Protein AF-A0A9X8VAK9-F1 (afdb_monomer_lite)

Structure (mmCIF, N/CA/C/O backbone):
data_AF-A0A9X8VAK9-F1
#
_entry.id   AF-A0A9X8VAK9-F1
#
loop_
_atom_site.group_PDB
_atom_site.id
_atom_site.type_symbol
_atom_site.label_atom_id
_atom_site.label_alt_id
_atom_site.label_comp_id
_atom_site.label_asym_id
_atom_site.label_entity_id
_atom_site.label_seq_id
_atom_site.pdbx_PDB_ins_code
_atom_site.Cartn_x
_atom_site.Cartn_y
_atom_site.Cartn_z
_atom_site.occupancy
_atom_site.B_iso_or_equiv
_atom_site.auth_seq_id
_atom_site.auth_comp_id
_atom_site.auth_asym_id
_atom_site.auth_atom_id
_atom_site.pdbx_PDB_model_num
ATOM 1 N N . LYS A 1 1 ? -11.384 8.576 2.944 1.00 83.38 1 LYS A N 1
ATOM 2 C CA . LYS A 1 1 ? -11.512 7.316 2.165 1.00 83.38 1 LYS A CA 1
ATOM 3 C C . LYS A 1 1 ? -10.557 7.411 0.987 1.00 83.38 1 LYS A C 1
ATOM 5 O O . LYS A 1 1 ? -10.489 8.493 0.420 1.00 83.38 1 LYS A O 1
ATOM 10 N N . ILE A 1 2 ? -9.845 6.336 0.650 1.00 95.69 2 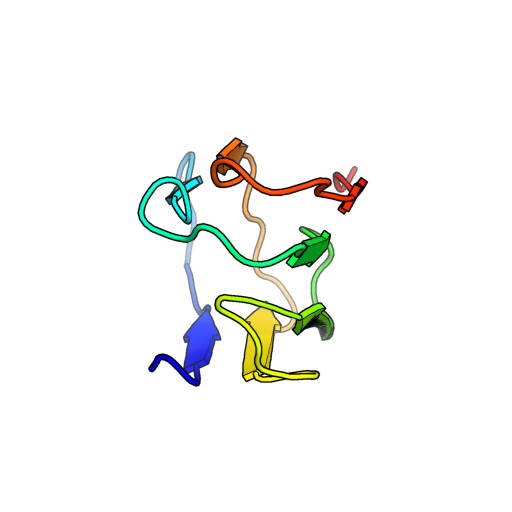ILE A N 1
ATOM 11 C CA . ILE A 1 2 ? -8.867 6.307 -0.448 1.00 95.69 2 ILE A CA 1
ATOM 12 C C . ILE A 1 2 ? -9.099 5.064 -1.308 1.00 95.69 2 ILE A C 1
ATOM 14 O O . ILE A 1 2 ? -9.416 4.004 -0.764 1.00 95.69 2 ILE A O 1
ATOM 18 N N . ILE A 1 3 ? -8.985 5.211 -2.628 1.00 98.50 3 ILE A N 1
ATOM 19 C CA . ILE A 1 3 ? -9.049 4.117 -3.602 1.00 98.50 3 ILE A CA 1
ATOM 20 C C . ILE A 1 3 ? -8.076 4.466 -4.728 1.00 98.50 3 ILE A C 1
ATOM 22 O O . ILE A 1 3 ? -8.255 5.509 -5.355 1.00 98.50 3 ILE A O 1
ATOM 26 N N . PHE A 1 4 ? -7.051 3.646 -4.959 1.00 98.69 4 PHE A N 1
ATOM 27 C CA . PHE A 1 4 ? -6.074 3.885 -6.025 1.00 98.69 4 PHE A CA 1
ATOM 28 C C . PHE A 1 4 ? -5.275 2.627 -6.383 1.00 98.69 4 PHE A C 1
ATOM 30 O O . PHE A 1 4 ? -5.206 1.667 -5.615 1.00 98.69 4 PHE A O 1
ATOM 37 N N . THR A 1 5 ? -4.618 2.685 -7.539 1.00 98.75 5 THR A N 1
ATOM 38 C CA . THR A 1 5 ? -3.533 1.779 -7.921 1.00 98.75 5 THR A CA 1
ATOM 39 C C . THR A 1 5 ? -2.261 2.604 -8.060 1.00 98.75 5 THR A C 1
ATOM 41 O O . THR A 1 5 ? -2.258 3.586 -8.801 1.00 98.75 5 THR A O 1
ATOM 44 N N . ALA A 1 6 ? -1.208 2.244 -7.331 1.00 98.56 6 ALA A N 1
ATOM 45 C CA . ALA A 1 6 ? 0.074 2.929 -7.407 1.00 98.56 6 ALA A CA 1
ATOM 46 C C . ALA A 1 6 ? 0.793 2.570 -8.709 1.00 98.56 6 ALA A C 1
ATOM 48 O O . ALA A 1 6 ? 0.947 1.391 -9.036 1.00 98.56 6 ALA A O 1
ATOM 49 N N . TRP A 1 7 ? 1.242 3.599 -9.421 1.00 98.69 7 TRP A N 1
ATOM 50 C CA . TRP A 1 7 ? 2.231 3.502 -10.482 1.00 98.69 7 TRP A CA 1
ATOM 51 C C . TRP A 1 7 ? 3.427 4.353 -10.077 1.00 98.69 7 TRP A C 1
ATOM 53 O O . TRP A 1 7 ? 3.251 5.545 -9.833 1.00 98.69 7 TRP A O 1
ATOM 63 N N . ASP A 1 8 ? 4.604 3.744 -10.024 1.00 98.19 8 ASP A N 1
ATOM 64 C CA . ASP A 1 8 ? 5.866 4.428 -9.762 1.00 98.19 8 ASP A CA 1
ATOM 65 C C . ASP A 1 8 ? 6.942 3.891 -10.718 1.00 98.19 8 ASP A C 1
ATOM 67 O O . ASP A 1 8 ? 6.885 2.733 -11.135 1.00 98.19 8 ASP A O 1
ATOM 71 N N . ALA A 1 9 ? 7.877 4.746 -11.125 1.00 98.06 9 ALA A N 1
ATOM 72 C CA . ALA A 1 9 ? 8.941 4.413 -12.071 1.00 98.06 9 ALA A CA 1
ATOM 73 C C . ALA A 1 9 ? 10.299 4.160 -11.393 1.00 98.06 9 ALA A C 1
ATOM 75 O O . ALA A 1 9 ? 11.261 3.814 -12.085 1.00 98.06 9 ALA A O 1
ATOM 76 N N . GLY A 1 10 ? 10.387 4.328 -10.073 1.00 95.12 10 GLY A N 1
ATOM 77 C CA . GLY A 1 10 ? 11.562 4.018 -9.276 1.00 95.12 10 GLY A CA 1
ATOM 78 C C . GLY A 1 10 ? 11.842 5.075 -8.216 1.00 95.12 10 GLY A C 1
ATOM 79 O O . GLY A 1 10 ? 11.565 6.258 -8.390 1.00 95.12 10 GLY A O 1
ATOM 80 N N . GLY A 1 11 ? 12.500 4.644 -7.149 1.00 98.44 11 GLY A N 1
ATOM 81 C CA . GLY A 1 11 ? 12.682 5.446 -5.954 1.00 98.44 11 GLY A CA 1
ATOM 82 C C . GLY A 1 11 ? 12.943 4.542 -4.760 1.00 98.44 11 GLY A C 1
ATOM 83 O O . GLY A 1 11 ? 13.364 3.398 -4.919 1.00 98.44 11 GLY A O 1
ATOM 84 N N . ASN A 1 12 ? 12.743 5.096 -3.568 1.00 98.31 12 ASN A N 1
ATOM 85 C CA . ASN A 1 12 ? 12.562 4.325 -2.343 1.00 98.31 12 ASN A CA 1
ATOM 86 C C . ASN A 1 12 ? 11.298 4.870 -1.681 1.00 98.31 12 ASN A C 1
ATOM 88 O O . ASN A 1 12 ? 11.333 5.879 -0.969 1.00 98.31 12 AS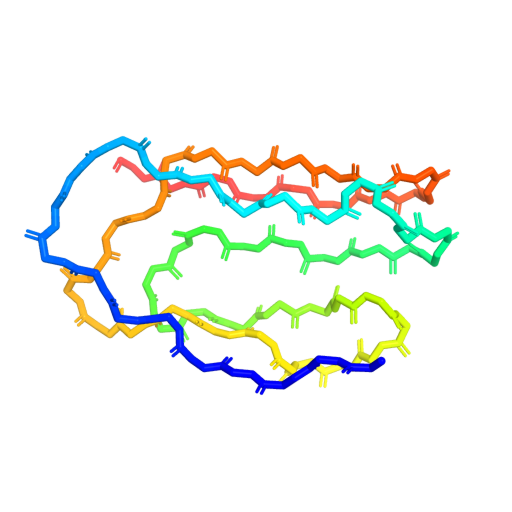N A O 1
ATOM 92 N N . ASP A 1 13 ? 10.185 4.236 -2.000 1.00 98.62 13 ASP A N 1
ATOM 93 C CA . ASP A 1 13 ? 8.846 4.768 -1.854 1.00 98.62 13 ASP A CA 1
ATOM 94 C C . ASP A 1 13 ? 8.154 4.181 -0.626 1.00 98.62 13 ASP A C 1
ATOM 96 O O . ASP A 1 13 ? 8.495 3.113 -0.106 1.00 98.62 13 ASP A O 1
ATOM 100 N N . THR A 1 14 ? 7.192 4.931 -0.089 1.00 98.81 14 THR A N 1
ATOM 101 C CA . THR A 1 14 ? 6.519 4.576 1.164 1.00 98.81 14 THR A CA 1
ATOM 102 C C . THR A 1 14 ? 5.012 4.666 1.019 1.00 98.81 14 THR A C 1
ATOM 104 O O . THR A 1 14 ? 4.458 5.723 0.718 1.00 98.81 14 THR A O 1
ATOM 107 N N . PHE A 1 15 ? 4.329 3.570 1.332 1.00 98.69 15 PHE A N 1
ATOM 108 C CA . PHE A 1 15 ? 2.914 3.600 1.679 1.00 98.69 15 PHE A CA 1
ATOM 109 C C . PHE A 1 15 ? 2.753 4.019 3.138 1.00 98.69 15 PHE A C 1
ATOM 111 O O . PHE A 1 15 ? 2.884 3.201 4.048 1.00 98.69 15 PHE A O 1
ATOM 118 N N . ASP A 1 16 ? 2.463 5.299 3.362 1.00 98.69 16 ASP A N 1
ATOM 119 C CA . ASP A 1 16 ? 2.164 5.828 4.692 1.00 98.69 16 ASP A CA 1
ATOM 120 C C . ASP A 1 16 ? 0.652 5.848 4.949 1.00 98.69 16 ASP A C 1
ATOM 122 O O . ASP A 1 16 ? -0.096 6.676 4.421 1.00 98.69 16 ASP A O 1
ATOM 126 N N . PHE A 1 17 ? 0.204 4.911 5.783 1.00 98.62 17 PHE A N 1
ATOM 127 C CA . PHE A 1 17 ? -1.176 4.782 6.238 1.00 98.62 17 PHE A CA 1
ATOM 128 C C . PHE A 1 17 ? -1.304 4.999 7.754 1.00 98.62 17 PHE A C 1
ATOM 130 O O . PHE A 1 17 ? -2.286 4.562 8.362 1.00 98.62 17 PHE A O 1
ATOM 137 N N . SER A 1 18 ? -0.351 5.718 8.359 1.00 98.69 18 SER A N 1
ATOM 138 C CA . SER A 1 18 ? -0.284 5.995 9.803 1.00 98.69 18 SER A CA 1
ATOM 139 C C . SER A 1 18 ? -1.502 6.730 10.365 1.00 98.69 18 SER A C 1
ATOM 141 O O . SER A 1 18 ? -1.847 6.575 11.536 1.00 98.69 18 SER A O 1
ATOM 143 N N . GLY A 1 19 ? -2.205 7.490 9.522 1.00 98.31 19 GLY A N 1
ATOM 144 C CA . GLY A 1 19 ? -3.395 8.248 9.910 1.00 98.31 19 GLY A CA 1
ATOM 145 C C . GLY A 1 19 ? -4.658 7.412 10.161 1.00 98.31 19 GLY A C 1
ATOM 146 O O . GLY A 1 19 ? -5.677 7.979 10.560 1.00 98.31 19 GLY A O 1
ATOM 147 N N . PHE A 1 20 ? -4.642 6.097 9.914 1.00 98.44 20 PHE A N 1
ATOM 148 C CA . PHE A 1 20 ? -5.811 5.235 10.111 1.00 98.44 20 PHE A CA 1
ATOM 149 C C . PHE A 1 20 ? -5.819 4.532 11.476 1.00 98.44 20 PHE A C 1
ATOM 151 O O . PHE A 1 20 ? -4.785 4.203 12.055 1.00 98.44 20 PHE A O 1
ATOM 158 N N . GLY A 1 21 ? -7.029 4.300 11.998 1.00 98.38 21 GLY A N 1
ATOM 159 C CA . GLY A 1 21 ? -7.255 3.563 13.250 1.00 98.38 21 GLY A CA 1
ATOM 160 C C . GLY A 1 21 ? -7.922 2.200 13.064 1.00 98.38 21 GLY A C 1
ATOM 161 O O . GLY A 1 21 ? -8.089 1.453 14.021 1.00 98.38 21 GLY A O 1
ATOM 162 N N . GLN A 1 22 ? -8.348 1.874 11.844 1.00 98.69 22 GLN A N 1
ATOM 163 C CA . GLN A 1 22 ? -8.883 0.561 11.496 1.00 98.69 22 GLN A CA 1
ATOM 164 C C . GLN A 1 22 ? -7.742 -0.441 11.312 1.00 98.69 22 GLN A C 1
ATOM 166 O O . GLN A 1 22 ? -6.655 -0.046 10.918 1.00 98.69 22 GLN A O 1
ATOM 171 N N . ASN A 1 23 ? -8.018 -1.732 11.517 1.00 98.75 23 ASN A N 1
ATOM 172 C CA . ASN A 1 23 ? -7.081 -2.797 11.157 1.00 98.75 23 ASN A CA 1
ATOM 173 C C . ASN A 1 23 ? -6.896 -2.843 9.636 1.00 98.75 23 ASN A C 1
ATOM 175 O O . ASN A 1 23 ? -7.882 -2.804 8.890 1.00 98.75 23 ASN A O 1
ATOM 179 N N . GLN A 1 24 ? -5.652 -2.986 9.198 1.00 98.81 24 GLN A N 1
ATOM 180 C CA . GLN A 1 24 ? -5.270 -2.950 7.790 1.00 98.81 24 GLN A CA 1
ATOM 181 C C . GLN A 1 24 ? -4.565 -4.238 7.370 1.00 98.81 24 GLN A C 1
ATOM 183 O O . GLN A 1 24 ? -3.960 -4.945 8.177 1.00 98.81 24 GLN A O 1
ATOM 188 N N . ARG A 1 25 ? -4.624 -4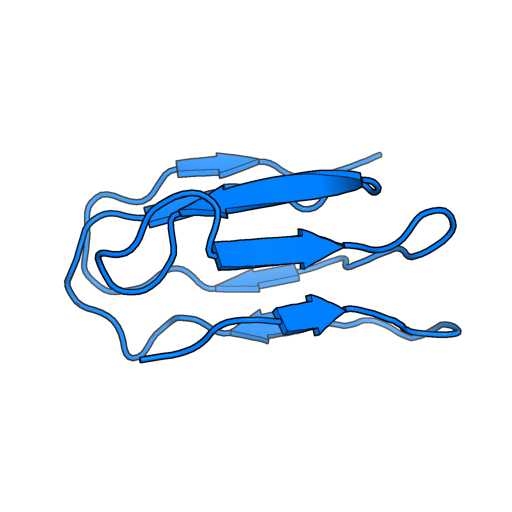.543 6.074 1.00 98.88 25 ARG A N 1
ATOM 189 C CA . ARG A 1 25 ? -3.776 -5.558 5.440 1.00 98.88 25 ARG A CA 1
ATOM 190 C C . ARG A 1 25 ? -3.051 -4.887 4.287 1.00 98.88 25 ARG A C 1
ATOM 192 O O . ARG A 1 25 ? -3.674 -4.609 3.268 1.00 98.88 25 ARG A O 1
ATOM 199 N N . ILE A 1 26 ? -1.765 -4.613 4.467 1.00 98.88 26 ILE A N 1
ATOM 200 C CA . ILE A 1 26 ? -0.927 -3.888 3.511 1.00 98.88 26 ILE A CA 1
ATOM 201 C C . ILE A 1 26 ? 0.032 -4.889 2.874 1.00 98.88 26 ILE A C 1
ATOM 203 O O . ILE A 1 26 ? 0.793 -5.554 3.575 1.00 98.88 26 ILE A O 1
ATOM 207 N N . ASN A 1 27 ? -0.024 -5.014 1.551 1.00 98.88 27 ASN A N 1
ATOM 208 C CA . ASN A 1 27 ? 0.815 -5.919 0.776 1.00 98.88 27 ASN A CA 1
ATOM 209 C C . ASN A 1 27 ? 1.600 -5.134 -0.277 1.00 98.88 27 ASN A C 1
ATOM 211 O O . ASN A 1 27 ? 0.997 -4.514 -1.152 1.00 98.88 27 ASN A O 1
ATOM 215 N N . LEU A 1 28 ? 2.930 -5.186 -0.183 1.00 98.81 28 LEU A N 1
ATOM 216 C CA . LEU A 1 28 ? 3.851 -4.457 -1.055 1.00 98.81 28 LEU A CA 1
ATOM 217 C C . LEU A 1 28 ? 4.217 -5.207 -2.348 1.00 98.81 28 LEU A C 1
ATOM 219 O O . LEU A 1 28 ? 5.021 -4.721 -3.138 1.00 98.81 28 LEU A O 1
ATOM 223 N N . ASN A 1 29 ? 3.644 -6.385 -2.598 1.00 98.81 29 ASN A N 1
ATOM 224 C CA . ASN A 1 29 ? 3.871 -7.106 -3.851 1.00 98.81 29 ASN A CA 1
ATOM 225 C C . ASN A 1 29 ? 3.092 -6.466 -5.011 1.00 98.81 29 ASN A C 1
ATOM 227 O O . ASN A 1 29 ? 1.917 -6.116 -4.874 1.00 98.81 29 ASN A O 1
ATOM 231 N N . GLU A 1 30 ? 3.718 -6.382 -6.185 1.00 98.62 30 GLU A N 1
ATOM 232 C CA . GLU A 1 30 ? 3.043 -5.959 -7.414 1.00 98.62 30 GLU A CA 1
ATOM 233 C C . GLU A 1 30 ? 1.771 -6.783 -7.694 1.00 98.62 30 GLU A C 1
ATOM 235 O O . GLU A 1 30 ? 1.687 -7.977 -7.392 1.00 98.62 30 GLU A O 1
ATOM 240 N N . LYS A 1 31 ? 0.759 -6.148 -8.299 1.00 98.44 31 LYS A N 1
ATOM 241 C CA . LYS A 1 31 ? -0.581 -6.706 -8.587 1.00 98.44 31 LYS A CA 1
ATOM 242 C C . LYS A 1 31 ? -1.387 -7.134 -7.353 1.00 98.44 31 LYS A C 1
ATOM 244 O O . LYS A 1 31 ? -2.530 -7.567 -7.512 1.00 98.44 31 LYS A O 1
ATOM 249 N N . ALA A 1 32 ? -0.843 -7.028 -6.141 1.00 98.31 32 ALA A N 1
ATOM 250 C CA . ALA A 1 32 ? -1.576 -7.352 -4.929 1.00 98.31 32 ALA A CA 1
ATOM 251 C C . ALA A 1 32 ? -2.575 -6.247 -4.564 1.00 98.31 32 ALA A C 1
ATOM 253 O O . ALA A 1 32 ? -2.396 -5.071 -4.886 1.00 98.31 32 ALA A O 1
ATOM 254 N N . PHE A 1 33 ? -3.623 -6.649 -3.850 1.00 98.81 33 PHE A N 1
ATOM 255 C CA . PHE A 1 33 ? -4.585 -5.748 -3.229 1.00 98.81 33 PHE A CA 1
ATOM 256 C C . PHE A 1 33 ? -4.347 -5.663 -1.722 1.00 98.81 33 PHE A C 1
ATOM 258 O O . PHE A 1 33 ? -3.942 -6.638 -1.086 1.00 98.81 33 PHE A O 1
ATOM 265 N N . SER A 1 34 ? -4.657 -4.494 -1.171 1.00 98.88 34 SER A N 1
ATOM 266 C CA . SER A 1 34 ? -4.574 -4.152 0.243 1.00 98.88 34 SER A CA 1
ATOM 267 C C . SER A 1 34 ? -5.919 -3.632 0.762 1.00 98.88 34 SER A C 1
ATOM 269 O O . SER A 1 34 ? -6.675 -2.970 0.040 1.00 98.88 34 SER A O 1
ATOM 271 N N . ASP A 1 35 ? -6.183 -3.915 2.035 1.00 98.81 35 ASP A N 1
ATOM 272 C CA . ASP A 1 35 ? -7.331 -3.430 2.801 1.00 98.81 35 ASP A CA 1
ATOM 273 C C . ASP A 1 35 ? -6.857 -2.258 3.670 1.00 98.81 35 ASP A C 1
ATOM 275 O O . ASP A 1 35 ? -6.113 -2.466 4.633 1.00 98.81 35 ASP A O 1
ATOM 279 N N . VAL A 1 36 ? -7.238 -1.025 3.322 1.00 98.75 36 VAL A N 1
ATOM 280 C CA . VAL A 1 36 ? -6.670 0.196 3.928 1.00 98.75 36 VAL A CA 1
ATOM 281 C C . VAL A 1 36 ? -7.774 1.149 4.377 1.00 98.75 36 VAL A C 1
ATOM 283 O O . VAL A 1 36 ? -8.739 1.392 3.646 1.00 98.75 36 VAL A O 1
ATOM 286 N N . GLY A 1 37 ? -7.638 1.719 5.579 1.00 98.19 37 GLY A N 1
ATOM 287 C CA . GLY A 1 37 ? -8.575 2.716 6.110 1.00 98.19 37 GLY A CA 1
ATOM 288 C C . GLY A 1 37 ? -10.018 2.222 6.279 1.00 98.19 37 GLY A C 1
ATOM 289 O O . GLY A 1 37 ? -10.968 2.975 6.045 1.00 98.19 37 GLY A O 1
ATOM 290 N N . GLY A 1 38 ? -10.194 0.948 6.648 1.00 98.25 38 GLY A N 1
ATOM 291 C CA . GLY A 1 38 ? -11.504 0.321 6.877 1.00 98.25 38 GLY A CA 1
ATOM 292 C C . GLY A 1 38 ? -12.250 -0.114 5.612 1.00 98.25 38 GLY A C 1
ATOM 293 O O . GLY A 1 38 ? -13.418 -0.495 5.690 1.00 98.25 38 GLY A O 1
ATOM 294 N N . LEU A 1 39 ? -11.602 -0.042 4.452 1.00 98.62 39 LEU A N 1
ATOM 295 C CA . LEU A 1 39 ? -12.114 -0.551 3.182 1.00 98.62 39 LEU A CA 1
ATOM 296 C C . LEU A 1 39 ? -11.469 -1.906 2.850 1.00 98.62 39 LEU A C 1
ATOM 298 O O . LEU A 1 39 ? -10.553 -2.349 3.539 1.00 98.62 39 LEU A O 1
ATOM 302 N N . LYS A 1 40 ? -11.981 -2.573 1.808 1.00 98.56 40 LYS A N 1
ATOM 303 C CA . LYS A 1 40 ? -11.457 -3.853 1.317 1.00 98.56 40 LYS A CA 1
ATOM 304 C C . LYS A 1 40 ? -11.014 -3.739 -0.134 1.00 98.56 40 LYS A C 1
ATOM 306 O O . LYS A 1 40 ? -11.774 -3.209 -0.944 1.00 98.56 40 LYS A O 1
ATOM 311 N N . GLY A 1 41 ? -9.829 -4.257 -0.449 1.00 98.44 41 GLY A N 1
ATOM 312 C CA . GLY A 1 41 ? -9.265 -4.297 -1.800 1.00 98.44 41 GLY A CA 1
ATOM 313 C C . GLY A 1 41 ? -9.211 -2.936 -2.495 1.00 98.44 41 GLY A C 1
ATOM 314 O O . GLY A 1 41 ? -9.452 -2.848 -3.695 1.00 98.44 41 GLY A O 1
ATOM 315 N N . ASN A 1 42 ? -8.972 -1.862 -1.742 1.00 98.75 42 ASN A N 1
ATOM 316 C CA . ASN A 1 42 ? -9.081 -0.487 -2.232 1.00 98.75 42 ASN A CA 1
ATOM 317 C C . ASN A 1 42 ? -7.740 0.134 -2.639 1.00 98.75 42 ASN A C 1
ATOM 319 O O . ASN A 1 42 ? -7.735 1.163 -3.311 1.00 98.75 42 ASN A O 1
ATOM 323 N N . VAL A 1 43 ? -6.623 -0.468 -2.242 1.00 98.81 43 VAL A N 1
ATOM 324 C CA . VAL A 1 43 ? -5.280 -0.042 -2.647 1.00 98.81 43 VAL A CA 1
ATOM 325 C C . VAL A 1 43 ? -4.600 -1.201 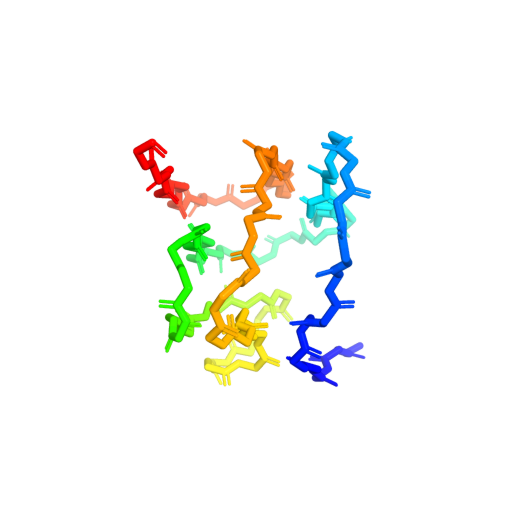-3.358 1.00 98.81 43 VAL A C 1
ATOM 327 O O . VAL A 1 43 ? -4.636 -2.324 -2.861 1.00 98.81 43 VAL A O 1
ATOM 330 N N . SER A 1 44 ? -3.981 -0.948 -4.506 1.00 98.81 44 SER A N 1
ATOM 331 C CA . SER A 1 44 ? -3.163 -1.942 -5.207 1.00 98.81 44 SER A CA 1
ATOM 332 C C . SER A 1 44 ? -1.885 -1.340 -5.781 1.00 98.81 44 SER A C 1
ATOM 334 O O . SER A 1 44 ? -1.7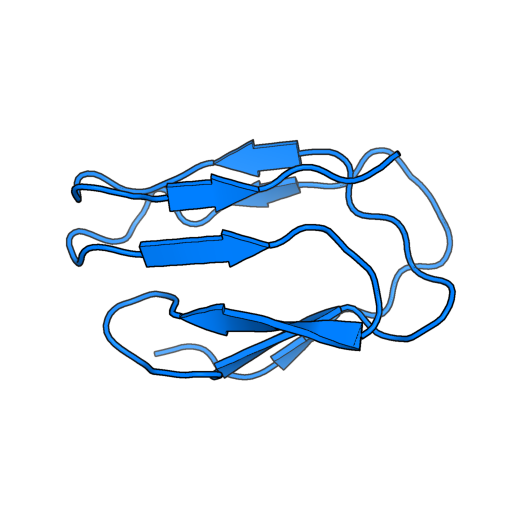49 -0.121 -5.875 1.00 98.81 44 SER A O 1
ATOM 336 N N . ILE A 1 45 ? -0.942 -2.201 -6.160 1.00 98.88 45 ILE A N 1
ATOM 337 C CA . ILE A 1 45 ? 0.314 -1.826 -6.822 1.00 98.88 45 ILE A CA 1
ATOM 338 C C . ILE A 1 45 ? 0.260 -2.341 -8.261 1.00 98.88 45 ILE A C 1
ATOM 340 O O . ILE A 1 45 ? -0.118 -3.493 -8.493 1.00 98.88 45 ILE A O 1
ATOM 344 N N . ALA A 1 46 ? 0.582 -1.496 -9.239 1.00 98.81 46 ALA A N 1
ATOM 345 C CA . ALA A 1 46 ? 0.614 -1.905 -10.639 1.00 98.81 46 ALA A CA 1
ATOM 346 C C . ALA A 1 46 ? 1.700 -2.967 -10.899 1.00 98.81 46 ALA A C 1
ATOM 348 O O . ALA A 1 46 ? 2.647 -3.125 -10.133 1.00 98.81 46 ALA A O 1
ATOM 349 N N . ALA A 1 47 ? 1.562 -3.715 -11.994 1.00 98.69 47 ALA A N 1
ATOM 350 C CA . ALA A 1 47 ? 2.611 -4.635 -12.427 1.00 98.69 47 ALA A CA 1
ATOM 351 C C . ALA A 1 47 ? 3.887 -3.859 -12.805 1.00 98.69 47 ALA A C 1
ATOM 353 O O . ALA A 1 47 ? 3.801 -2.838 -13.487 1.00 98.69 47 ALA A O 1
ATOM 354 N N . GLY A 1 48 ? 5.048 -4.366 -12.401 1.00 98.19 48 GLY A N 1
ATOM 355 C CA . GLY A 1 48 ? 6.364 -3.778 -12.637 1.00 98.19 48 GLY A CA 1
ATOM 356 C C . GLY A 1 48 ? 6.774 -2.693 -11.641 1.00 98.19 48 GLY A C 1
ATOM 357 O O . GLY A 1 48 ? 7.840 -2.114 -11.819 1.00 98.19 48 GLY A O 1
ATOM 358 N N . VAL A 1 49 ? 5.953 -2.411 -10.624 1.00 98.69 49 VAL A N 1
ATOM 359 C CA . VAL A 1 49 ? 6.214 -1.369 -9.622 1.00 98.69 49 VAL A CA 1
ATOM 360 C C . VAL A 1 49 ? 6.682 -1.999 -8.318 1.00 98.69 49 VAL A C 1
ATOM 362 O O . VAL A 1 49 ? 6.043 -2.924 -7.810 1.00 98.69 49 VAL A O 1
ATOM 365 N N . THR A 1 50 ? 7.756 -1.451 -7.756 1.00 98.69 50 THR A N 1
ATOM 366 C CA . THR A 1 50 ? 8.243 -1.782 -6.414 1.00 98.69 50 THR A CA 1
ATOM 367 C C . THR A 1 50 ? 7.868 -0.654 -5.460 1.00 98.69 50 THR A C 1
ATOM 369 O O . THR A 1 50 ? 7.985 0.512 -5.811 1.00 98.69 50 THR A O 1
ATOM 372 N N . ILE A 1 51 ? 7.362 -1.015 -4.280 1.00 98.75 51 ILE A N 1
ATOM 373 C CA . ILE A 1 51 ? 7.193 -0.112 -3.137 1.00 98.75 51 ILE A CA 1
ATOM 374 C C . ILE A 1 51 ? 7.914 -0.770 -1.968 1.00 98.75 51 ILE A C 1
ATOM 376 O O . ILE A 1 51 ? 7.628 -1.920 -1.638 1.00 98.75 51 ILE A O 1
ATOM 380 N N . GLU A 1 52 ? 8.848 -0.070 -1.347 1.00 98.69 52 GLU A N 1
ATOM 381 C CA . GLU A 1 52 ? 9.799 -0.673 -0.412 1.00 98.69 52 GLU A CA 1
ATOM 382 C C . GLU A 1 52 ? 9.291 -0.633 1.028 1.00 98.69 52 GLU A C 1
ATOM 384 O O . GLU A 1 52 ? 9.557 -1.537 1.822 1.00 98.69 52 GLU A O 1
ATOM 389 N N . ASN A 1 53 ? 8.546 0.417 1.377 1.00 98.81 53 ASN A N 1
ATOM 390 C CA . ASN A 1 53 ? 8.212 0.715 2.763 1.00 98.81 53 ASN A CA 1
ATOM 391 C C . ASN A 1 53 ? 6.699 0.802 2.973 1.00 98.81 53 ASN A C 1
ATOM 393 O O . ASN A 1 53 ? 5.950 1.320 2.143 1.00 98.81 53 ASN A O 1
ATOM 397 N N . ALA A 1 54 ? 6.252 0.352 4.143 1.00 98.69 54 ALA A N 1
ATOM 398 C CA . ALA A 1 54 ? 4.886 0.529 4.613 1.00 98.69 54 ALA A CA 1
ATOM 399 C C . ALA A 1 54 ? 4.891 1.027 6.058 1.00 98.69 54 ALA A C 1
ATOM 401 O O . ALA A 1 54 ? 5.596 0.479 6.906 1.00 98.69 54 ALA A O 1
ATOM 402 N N . ILE A 1 55 ? 4.053 2.019 6.343 1.00 98.88 55 ILE A N 1
ATOM 403 C CA . ILE A 1 55 ? 3.759 2.487 7.695 1.00 98.88 55 ILE A CA 1
ATOM 404 C C . ILE A 1 55 ? 2.284 2.196 7.962 1.00 98.88 55 ILE A C 1
ATOM 406 O O . ILE A 1 55 ? 1.396 2.752 7.313 1.00 98.88 55 ILE A O 1
ATOM 410 N N . GLY A 1 56 ? 2.036 1.280 8.898 1.00 98.62 56 GLY A N 1
ATOM 411 C CA . GLY A 1 56 ? 0.695 0.974 9.389 1.00 98.62 56 GLY A CA 1
ATOM 412 C C . GLY A 1 56 ? 0.130 2.090 10.268 1.00 98.62 56 GLY A C 1
ATOM 413 O O . GLY A 1 56 ? 0.831 3.021 10.661 1.00 98.62 56 GLY A O 1
ATOM 414 N N . GLY A 1 57 ? -1.154 1.974 10.572 1.00 98.56 57 GLY A N 1
ATOM 415 C CA . GLY A 1 57 ? -1.889 2.842 11.475 1.00 98.56 57 GLY A CA 1
ATOM 416 C C . GLY A 1 57 ? -1.812 2.383 12.930 1.00 98.56 57 GLY A C 1
ATOM 417 O O . GLY A 1 57 ? -0.980 1.572 13.326 1.00 98.56 57 GLY A O 1
ATOM 418 N N . SER A 1 58 ? -2.737 2.898 13.737 1.00 98.62 58 SER A N 1
ATOM 419 C CA . SER A 1 58 ? -2.889 2.513 15.152 1.00 98.62 58 SER A CA 1
ATOM 420 C C . SER A 1 58 ? -3.697 1.222 15.365 1.00 98.62 58 SER A C 1
ATOM 422 O O . SER A 1 58 ? -3.906 0.808 16.506 1.00 98.62 58 SER A O 1
ATOM 424 N N . GLY A 1 59 ? -4.172 0.601 14.280 1.00 98.50 59 GLY A N 1
ATOM 425 C CA . GLY A 1 59 ? -4.905 -0.661 14.297 1.00 98.50 59 GLY A CA 1
ATOM 426 C C . GLY A 1 59 ? -4.001 -1.892 14.416 1.00 98.50 59 GLY A C 1
ATOM 427 O O . GLY A 1 59 ? -2.773 -1.811 14.410 1.00 98.50 59 GLY A O 1
ATOM 428 N N . ASN A 1 60 ? -4.627 -3.067 14.506 1.00 98.81 60 ASN A N 1
ATOM 429 C CA . ASN A 1 60 ? -3.916 -4.344 14.439 1.00 98.81 60 ASN A CA 1
ATOM 430 C C . ASN A 1 60 ? -3.649 -4.696 12.974 1.00 98.81 60 ASN A C 1
ATOM 432 O O . ASN A 1 60 ? -4.446 -5.393 12.336 1.00 98.81 60 ASN A O 1
ATOM 436 N N . ASP A 1 61 ? -2.550 -4.174 12.446 1.00 98.69 61 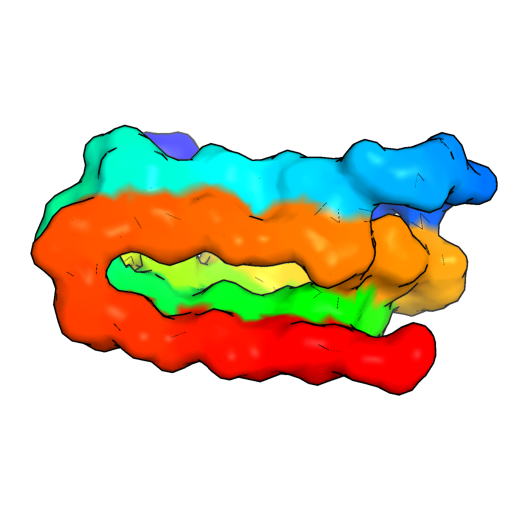ASP A N 1
ATOM 437 C CA . ASP A 1 61 ? -2.239 -4.247 11.024 1.00 98.69 61 ASP A CA 1
ATOM 438 C C . ASP A 1 61 ? -1.414 -5.488 10.660 1.00 98.69 61 ASP A C 1
ATOM 440 O O . ASP A 1 61 ? -0.589 -5.979 11.431 1.00 98.69 61 ASP A O 1
ATOM 444 N N . VAL A 1 62 ? -1.623 -5.988 9.441 1.00 98.88 62 VAL A N 1
ATOM 445 C CA . VAL A 1 62 ? -0.792 -7.018 8.809 1.00 98.88 62 VAL A CA 1
ATOM 446 C C . VAL A 1 62 ? -0.005 -6.367 7.681 1.00 98.88 62 VAL A C 1
ATOM 448 O O . VAL A 1 62 ? -0.602 -5.886 6.719 1.00 98.88 62 VAL A O 1
ATOM 451 N N . LEU A 1 63 ? 1.324 -6.373 7.790 1.00 98.75 63 LEU A N 1
ATOM 452 C CA . LEU A 1 63 ? 2.232 -5.825 6.785 1.00 98.75 63 LEU A CA 1
ATOM 453 C C . LEU A 1 63 ? 2.980 -6.978 6.105 1.00 98.75 63 LEU A C 1
ATOM 455 O O . LEU A 1 63 ? 3.630 -7.784 6.770 1.00 98.75 63 LEU A O 1
ATOM 459 N N . VAL A 1 64 ? 2.864 -7.062 4.781 1.00 98.81 64 VAL A N 1
ATOM 460 C CA . VAL A 1 64 ? 3.518 -8.067 3.935 1.00 98.81 64 VAL A CA 1
ATOM 461 C C . VAL A 1 64 ? 4.476 -7.353 2.986 1.00 98.81 64 VAL A C 1
ATOM 463 O O . VAL A 1 64 ? 4.037 -6.580 2.135 1.00 98.81 64 VAL A O 1
ATOM 466 N N . GLY A 1 65 ? 5.775 -7.615 3.144 1.00 98.31 65 GLY A N 1
ATOM 467 C CA . GLY A 1 65 ? 6.825 -7.100 2.260 1.00 98.31 65 GLY A CA 1
ATOM 468 C C . GLY A 1 65 ? 6.891 -7.815 0.905 1.00 98.31 65 GLY A C 1
ATOM 469 O O . GLY A 1 65 ? 6.152 -8.770 0.648 1.00 98.31 65 GLY A O 1
ATOM 470 N N . ASN A 1 66 ? 7.797 -7.346 0.052 1.00 97.62 66 ASN A N 1
ATOM 471 C CA . ASN A 1 66 ? 8.175 -7.946 -1.231 1.00 97.62 66 ASN A CA 1
ATOM 472 C C . ASN A 1 66 ? 9.653 -8.410 -1.201 1.00 97.62 66 ASN A C 1
ATOM 474 O O . ASN A 1 66 ? 10.256 -8.456 -0.125 1.00 97.62 66 ASN A O 1
ATOM 478 N N . ALA A 1 67 ? 10.166 -8.874 -2.347 1.00 87.94 67 ALA A N 1
ATOM 479 C CA . ALA A 1 67 ? 11.520 -9.415 -2.522 1.00 87.94 67 ALA A CA 1
ATOM 480 C C . ALA A 1 67 ? 12.512 -8.361 -3.022 1.00 87.94 67 ALA A C 1
ATOM 482 O O . ALA A 1 67 ? 12.084 -7.512 -3.835 1.00 87.94 67 ALA A O 1
#

Foldseek 3Di:
DAADEDDDPDDAAEAEQQPAAEEKEAAQDAPDFIAGRNRGRRYHYHPPDGHAYYDHYNYNYHYHGDD

Sequence (67 aa):
KIIFTAWDAGGNDTFDFSGFGQNQRINLNEKAFSDVGGLKGNVSIAAGVTIENAIGGSGNDVLVGNA

Secondary structure (DSSP, 8-state):
---EEE--SSS--EEE-TT--S--EEE-STT-EEB-TT-SS-EEE-TT----EEE--SS--EEE---

InterPro domains:
  IPR011049 Serralysin-like metalloprotease, C-terminal [G3DSA:2.150.10.10] (1-67)
  IPR011049 Serralysin-like metalloprotease, C-terminal [SSF51120] (2-67)
  IPR013858 Peptidase M10 serralysin, C-terminal [PF08548] (1-66)

Radius of gyration: 10.91 Å; chains: 1; bounding box: 25×18×28 Å

Organism: Serratia marcescens (NCBI:txid615)

pLDDT: mean 98.14, std 2.3, range [83.38, 98.88]